Protein AF-U6DHW9-F1 (afdb_monomer_lite)

Organism: Neovison vison (NCBI:txid452646)

pLDDT: mean 96.15, std 2.47, range [80.69, 98.38]

InterPro domains:
  IPR003987 Intercellular adhesion molecule/vascular cell adhesion molecule, N-terminal [PR01472] (16-31)
  IPR003987 Intercellular adhesion molecule/vascular cell 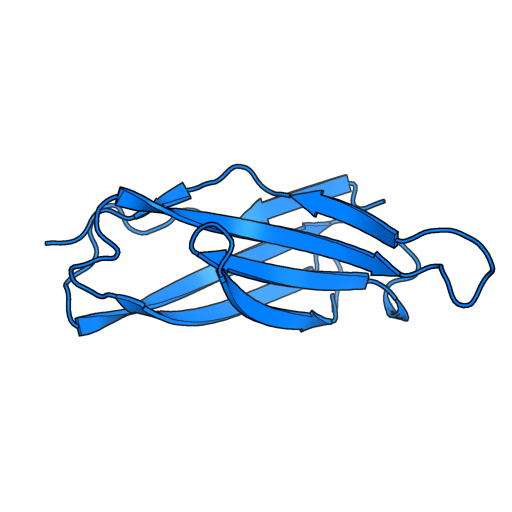adhesion molecule, N-terminal [PR01472] (31-49)
  IPR003988 Intercellular adhesion molecule [PR01473] (11-24)
  IPR003988 Intercellular adhesion molecule [PR01473] (85-101)
  IPR013783 Immunoglobulin-l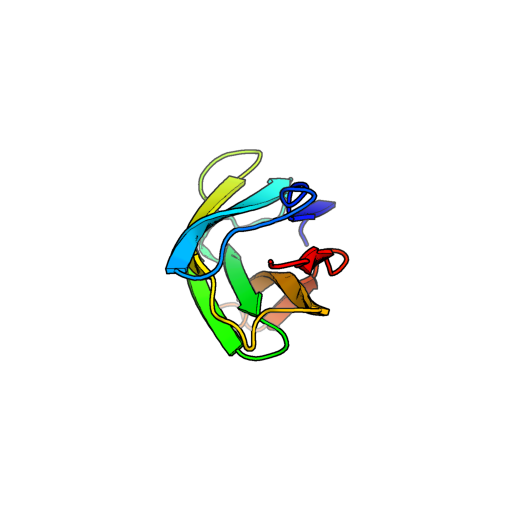ike fold [G3DSA:2.60.40.10] (1-101)
  IPR036179 Immunoglobulin-like domain superfamily [SSF48726] (1-92)
  IPR047012 Intercellular adhesion molecule/vascular cell adhesion molecule [PTHR13771] (1-101)

Foldseek 3Di:
DWPDKAWDDWDPEDEAQDKTKIKIWTADDPPQVQKWKFKDFPPDTPDIGGQDDGRGMDMDIDGHHPVLAQTWIKMKMWRACVVVVDHIDMDIHDIDRHHYD

Sequence (101 aa):
FPERVELLPLPRWQPVGENLTLRCQVAGGAPRRNLTVVLLRGEEELSRQPAVGEPAEVTVTVLAGREDHLANFSCRTELDLRPGGLGLFQNSSAPRQLQTF

Structure (mmCIF, N/CA/C/O backbone):
data_AF-U6DHW9-F1
#
_entry.id   AF-U6DHW9-F1
#
loop_
_atom_site.group_PDB
_atom_site.id
_atom_site.type_symbol
_atom_site.label_atom_id
_atom_site.label_alt_id
_atom_site.label_comp_id
_atom_site.label_asym_id
_atom_site.label_entity_id
_atom_site.label_seq_id
_atom_site.pdbx_PDB_ins_code
_atom_site.Cartn_x
_atom_site.Cartn_y
_atom_site.Cartn_z
_atom_site.occupancy
_atom_site.B_iso_or_equiv
_atom_site.auth_seq_id
_atom_site.auth_comp_id
_atom_site.auth_asym_id
_atom_site.auth_atom_id
_atom_site.pdbx_PDB_model_num
ATOM 1 N N . PHE A 1 1 ? 12.251 4.185 -11.314 1.00 80.69 1 PHE A N 1
ATOM 2 C CA . PHE A 1 1 ? 11.637 4.473 -10.001 1.00 80.69 1 PHE A CA 1
ATOM 3 C C . PHE A 1 1 ? 10.169 4.824 -10.233 1.00 80.69 1 PHE A C 1
ATOM 5 O O . PHE A 1 1 ? 9.907 5.386 -11.294 1.00 80.69 1 PHE A O 1
ATOM 12 N N . PRO A 1 2 ? 9.216 4.435 -9.369 1.00 88.25 2 PRO A N 1
ATOM 13 C CA . PRO A 1 2 ? 7.810 4.806 -9.545 1.00 88.25 2 PRO A CA 1
ATOM 14 C C . PRO A 1 2 ? 7.616 6.317 -9.389 1.00 88.25 2 PRO A C 1
ATOM 16 O O . PRO A 1 2 ? 8.269 6.944 -8.556 1.00 88.25 2 PRO A O 1
ATOM 19 N N . GLU A 1 3 ? 6.725 6.883 -10.196 1.00 92.06 3 GLU A N 1
ATOM 20 C CA . GLU A 1 3 ? 6.416 8.318 -10.216 1.00 92.06 3 GLU A CA 1
ATOM 21 C C . GLU A 1 3 ? 5.466 8.699 -9.079 1.00 92.06 3 GLU A C 1
ATOM 23 O O . GLU A 1 3 ? 5.559 9.787 -8.514 1.00 92.06 3 GLU A O 1
ATOM 28 N N . ARG A 1 4 ? 4.558 7.783 -8.722 1.00 94.75 4 ARG A N 1
ATOM 29 C CA . ARG A 1 4 ? 3.611 7.952 -7.620 1.00 94.75 4 ARG A CA 1
ATOM 30 C C . ARG A 1 4 ? 3.388 6.628 -6.910 1.00 94.75 4 ARG A C 1
ATOM 32 O O . ARG A 1 4 ? 3.145 5.617 -7.562 1.00 94.75 4 ARG A O 1
ATOM 39 N N . VAL A 1 5 ? 3.424 6.664 -5.582 1.00 97.38 5 VAL A N 1
ATOM 40 C CA . VAL A 1 5 ? 3.039 5.555 -4.703 1.00 97.38 5 VAL A CA 1
ATOM 41 C C . VAL A 1 5 ? 2.080 6.120 -3.671 1.00 97.38 5 VAL A C 1
ATOM 43 O O . VAL A 1 5 ? 2.455 6.980 -2.875 1.00 97.38 5 VAL A O 1
ATOM 46 N N . GLU A 1 6 ? 0.833 5.671 -3.698 1.00 97.69 6 GLU A N 1
ATOM 47 C CA . GLU A 1 6 ? -0.210 6.201 -2.830 1.00 97.69 6 GLU A CA 1
ATOM 48 C C . GLU A 1 6 ? -1.043 5.067 -2.239 1.00 97.69 6 GLU A C 1
ATOM 50 O O . GLU A 1 6 ? -1.652 4.278 -2.959 1.00 97.69 6 GLU A O 1
ATOM 55 N N . LEU A 1 7 ? -1.100 5.007 -0.908 1.00 98.19 7 LEU A N 1
ATOM 56 C CA . LEU A 1 7 ? -2.156 4.279 -0.221 1.00 98.19 7 LEU A CA 1
ATOM 57 C C . LEU A 1 7 ? -3.428 5.126 -0.315 1.00 98.19 7 LEU A C 1
ATOM 59 O O . LEU A 1 7 ? -3.404 6.308 0.041 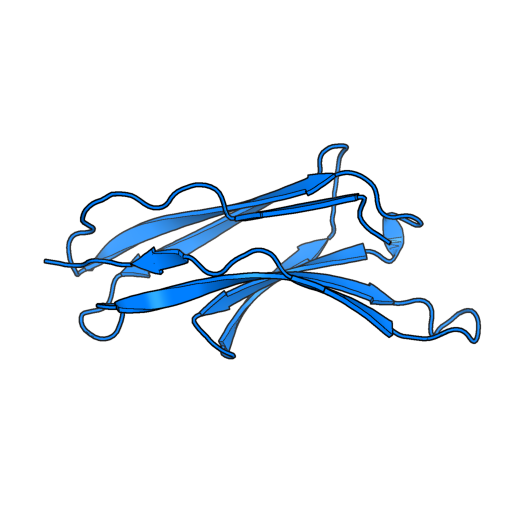1.00 98.19 7 LEU A O 1
ATOM 63 N N . LEU A 1 8 ? -4.532 4.555 -0.783 1.00 97.56 8 LEU A N 1
ATOM 64 C CA . LEU A 1 8 ? -5.815 5.253 -0.839 1.00 97.56 8 LEU A CA 1
ATOM 65 C C . LEU A 1 8 ? -6.354 5.549 0.569 1.00 97.56 8 LEU A C 1
ATOM 67 O O . LEU A 1 8 ? -5.948 4.902 1.538 1.00 97.56 8 LEU A O 1
ATOM 71 N N . PRO A 1 9 ? -7.238 6.554 0.711 1.00 97.19 9 PRO A N 1
ATOM 72 C CA . PRO A 1 9 ? -7.807 6.917 2.002 1.00 97.19 9 PRO A CA 1
ATOM 73 C C . PRO A 1 9 ? -8.457 5.730 2.720 1.00 97.19 9 PRO A C 1
ATOM 75 O O . PRO A 1 9 ? -9.228 4.978 2.126 1.00 97.19 9 PRO A O 1
ATOM 78 N N . LEU A 1 10 ? -8.159 5.606 4.013 1.00 97.00 10 LEU A N 1
ATOM 79 C CA . LEU A 1 10 ? -8.837 4.682 4.917 1.00 97.00 10 LEU A CA 1
ATOM 80 C C . LEU A 1 10 ? -10.227 5.232 5.288 1.00 97.00 10 LEU A C 1
ATOM 82 O O . LEU A 1 10 ? -10.450 6.448 5.192 1.00 97.00 10 LEU A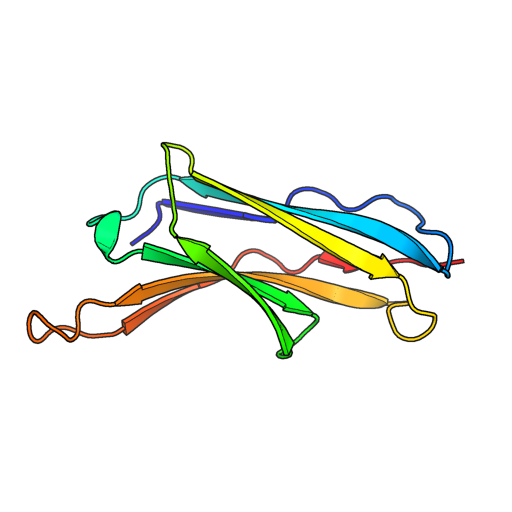 O 1
ATOM 86 N N . PRO A 1 11 ? -11.164 4.379 5.741 1.00 95.94 11 PRO A N 1
ATOM 87 C CA . PRO A 1 11 ? -12.389 4.856 6.371 1.00 95.94 11 PRO A CA 1
ATOM 88 C C . PRO A 1 11 ? -12.067 5.732 7.589 1.00 95.94 11 PRO A C 1
ATOM 90 O O . PRO A 1 11 ? -11.050 5.551 8.257 1.00 95.94 11 PRO A O 1
ATOM 93 N N . ARG A 1 12 ? -12.958 6.684 7.898 1.00 94.75 12 ARG A N 1
ATOM 94 C CA . ARG A 1 12 ? -12.793 7.561 9.072 1.00 94.75 12 ARG A CA 1
ATOM 95 C C . ARG A 1 12 ? -12.820 6.786 10.391 1.00 94.75 12 ARG A C 1
ATOM 97 O O . ARG A 1 12 ? -12.116 7.176 11.307 1.00 94.75 12 ARG A O 1
ATOM 104 N N . TRP A 1 13 ? -13.632 5.733 10.461 1.00 95.88 13 TRP A N 1
ATOM 105 C CA . TRP A 1 13 ? -13.776 4.839 11.607 1.00 95.88 13 TRP A CA 1
ATOM 106 C C . TRP A 1 13 ? -13.984 3.414 11.102 1.00 95.88 13 TRP A C 1
ATOM 108 O O . TRP A 1 13 ? -14.783 3.204 10.189 1.00 95.88 13 TRP A O 1
ATOM 118 N N . GLN A 1 14 ? -13.280 2.455 11.697 1.00 97.38 14 GLN A N 1
ATOM 119 C CA . GLN A 1 14 ? -13.338 1.039 11.348 1.00 97.38 14 GLN A CA 1
ATOM 120 C C . GLN A 1 14 ? -13.801 0.216 12.562 1.00 97.38 14 GLN A C 1
ATOM 122 O O . GLN A 1 14 ? -13.149 0.278 13.604 1.00 97.38 14 GLN A O 1
ATOM 127 N N . PRO A 1 15 ? -14.889 -0.566 12.462 1.00 97.69 15 PRO A N 1
ATOM 128 C CA . PRO A 1 15 ? -15.303 -1.431 13.560 1.00 97.69 15 PRO A CA 1
ATOM 129 C C . PRO A 1 15 ? -14.253 -2.513 13.828 1.00 97.69 15 PRO A C 1
ATOM 131 O O . PRO A 1 15 ? -13.717 -3.112 12.889 1.00 97.69 15 PRO A O 1
ATOM 134 N N . VAL A 1 16 ? -13.979 -2.788 15.101 1.00 97.69 16 VAL A N 1
ATOM 135 C CA . VAL A 1 16 ? -13.122 -3.921 15.478 1.00 97.69 16 VAL A CA 1
ATOM 136 C C . VAL A 1 16 ? -13.782 -5.245 15.069 1.00 97.69 16 VAL A C 1
ATOM 138 O O . VAL A 1 16 ? -14.965 -5.466 15.316 1.00 97.69 16 VAL A O 1
ATOM 141 N N . GLY A 1 17 ? -13.001 -6.145 14.471 1.00 96.62 17 GLY A N 1
ATOM 142 C CA . GLY A 1 17 ? -13.448 -7.456 13.992 1.00 96.62 17 GLY A CA 1
ATOM 143 C C . GLY A 1 17 ? -13.998 -7.463 12.564 1.00 96.62 17 GLY A C 1
ATOM 144 O O . GLY A 1 17 ? -14.300 -8.536 12.048 1.00 96.62 17 GLY A O 1
ATOM 145 N N . GLU A 1 18 ? -14.092 -6.302 11.913 1.00 97.56 18 GLU A N 1
ATOM 146 C CA . GLU A 1 18 ? -14.544 -6.177 10.524 1.00 97.56 18 GLU A CA 1
ATOM 147 C C . GLU A 1 18 ? -13.378 -6.145 9.527 1.00 97.56 18 GLU A C 1
ATOM 149 O O . GLU A 1 18 ? -12.243 -5.785 9.857 1.00 97.56 18 GLU A O 1
ATOM 154 N N . ASN A 1 19 ? -13.675 -6.482 8.270 1.00 97.69 19 ASN A N 1
ATOM 155 C CA . ASN A 1 19 ? -12.694 -6.466 7.187 1.00 97.69 19 ASN A CA 1
ATOM 156 C C . ASN A 1 19 ? -12.353 -5.028 6.764 1.00 97.69 19 ASN A C 1
ATOM 158 O O . ASN A 1 19 ? -13.187 -4.306 6.215 1.00 97.69 19 ASN A O 1
ATOM 162 N N . LEU A 1 20 ? -11.092 -4.640 6.940 1.00 97.25 20 LEU A N 1
ATOM 163 C CA . LEU A 1 20 ? -10.506 -3.421 6.398 1.00 97.25 20 LEU A CA 1
ATOM 164 C C . LEU A 1 20 ? -9.836 -3.727 5.056 1.00 97.25 20 LEU A C 1
ATOM 166 O O . LEU A 1 20 ? -8.912 -4.536 4.977 1.00 97.25 20 LEU A O 1
ATOM 170 N N . THR A 1 21 ? -10.268 -3.043 3.997 1.00 98.06 21 THR A N 1
ATOM 171 C CA . THR A 1 21 ? -9.626 -3.142 2.678 1.00 98.06 21 THR A CA 1
ATOM 172 C C . THR A 1 21 ? -8.610 -2.022 2.501 1.00 98.06 21 THR A C 1
ATOM 174 O O . THR A 1 21 ? -8.967 -0.846 2.469 1.00 98.06 21 THR A O 1
ATOM 177 N N . LEU A 1 22 ? -7.345 -2.389 2.332 1.00 98.06 22 LEU A N 1
ATOM 178 C CA . LEU A 1 22 ? -6.264 -1.482 1.970 1.00 98.06 22 LEU A CA 1
ATOM 179 C C . LEU A 1 22 ? -6.065 -1.536 0.455 1.00 98.06 22 LEU A C 1
ATOM 181 O O . LEU A 1 22 ? -5.976 -2.622 -0.117 1.00 98.06 22 LEU A O 1
ATOM 185 N N . ARG A 1 23 ? -5.968 -0.374 -0.196 1.00 98.12 23 ARG A N 1
ATOM 186 C CA . ARG A 1 23 ? -5.738 -0.267 -1.645 1.00 98.12 23 ARG A CA 1
ATOM 187 C C . ARG A 1 23 ? -4.571 0.671 -1.909 1.00 98.12 23 ARG A C 1
ATOM 189 O O . ARG A 1 23 ? -4.587 1.813 -1.458 1.00 98.12 23 ARG A O 1
ATOM 196 N N . CYS A 1 24 ? -3.568 0.192 -2.628 1.00 97.94 24 CYS A N 1
ATOM 197 C CA . CYS A 1 24 ? -2.411 0.971 -3.045 1.00 97.94 24 CYS A CA 1
ATOM 198 C C . CYS A 1 24 ? -2.408 1.156 -4.562 1.00 97.94 24 CYS A C 1
ATOM 200 O O . CYS A 1 24 ? -2.661 0.205 -5.301 1.00 97.94 24 CYS A O 1
ATOM 202 N N . GLN A 1 25 ? -2.092 2.369 -5.012 1.00 97.81 25 GLN A N 1
ATOM 203 C CA . GLN A 1 25 ? -1.890 2.711 -6.415 1.00 97.81 25 GLN A CA 1
ATOM 204 C C . GLN A 1 25 ? -0.437 3.107 -6.674 1.00 97.81 25 GLN A C 1
ATOM 206 O O . GLN A 1 25 ? 0.148 3.915 -5.949 1.00 97.81 25 GLN A O 1
ATOM 211 N N . VAL A 1 26 ? 0.137 2.539 -7.736 1.00 97.81 26 VAL A N 1
ATOM 212 C CA . VAL A 1 26 ? 1.530 2.746 -8.142 1.00 97.81 26 VAL A CA 1
ATOM 213 C C . VAL A 1 26 ? 1.599 3.110 -9.622 1.00 97.81 26 VAL A C 1
ATOM 215 O O . VAL A 1 26 ? 1.420 2.256 -10.499 1.00 97.81 26 VAL A O 1
ATOM 218 N N . ALA A 1 27 ? 1.900 4.378 -9.898 1.00 96.94 27 ALA A N 1
ATOM 219 C CA . ALA A 1 27 ? 2.092 4.884 -11.252 1.00 96.94 27 ALA A CA 1
ATOM 220 C C . ALA A 1 27 ? 3.574 4.863 -11.651 1.00 96.94 27 ALA A C 1
ATOM 222 O O . ALA A 1 27 ? 4.458 5.223 -10.861 1.00 96.94 27 ALA A O 1
ATOM 223 N N . GLY A 1 28 ? 3.839 4.451 -12.887 1.00 94.88 28 GLY A N 1
ATOM 224 C CA . GLY A 1 28 ? 5.182 4.298 -13.429 1.00 94.88 28 GLY A CA 1
ATOM 225 C C . GLY A 1 28 ? 6.010 3.211 -12.731 1.00 94.88 28 GLY A C 1
ATOM 226 O O . GLY A 1 28 ? 5.503 2.311 -12.063 1.00 94.88 28 GLY A O 1
ATOM 227 N N . GLY A 1 29 ? 7.331 3.302 -12.883 1.00 93.62 29 GLY A N 1
ATOM 228 C CA . GLY A 1 29 ? 8.262 2.291 -12.387 1.00 93.62 29 GLY A CA 1
ATOM 229 C C . GLY A 1 29 ? 8.480 1.168 -13.401 1.00 93.62 29 GLY A C 1
ATOM 230 O O . GLY A 1 29 ? 7.620 0.330 -13.656 1.00 93.62 29 GLY A O 1
ATOM 231 N N . ALA A 1 30 ? 9.683 1.140 -13.969 1.00 92.50 30 ALA A N 1
ATOM 232 C CA . ALA A 1 30 ? 10.107 0.138 -14.934 1.00 92.50 30 ALA A CA 1
ATOM 233 C C . ALA A 1 30 ? 11.473 -0.446 -14.540 1.00 92.50 30 ALA A C 1
ATOM 235 O O . ALA A 1 30 ? 12.277 0.272 -13.936 1.00 92.50 30 ALA A O 1
ATOM 236 N N . PRO A 1 31 ? 11.763 -1.705 -14.919 1.00 94.06 31 PRO A N 1
ATOM 237 C CA . PRO A 1 31 ? 10.872 -2.671 -15.573 1.00 94.06 31 PRO A CA 1
ATOM 238 C C . PRO A 1 31 ? 9.790 -3.239 -14.632 1.00 94.06 31 PRO A C 1
ATOM 240 O O . PRO A 1 31 ? 10.097 -3.709 -13.541 1.00 94.06 31 PRO A O 1
ATOM 243 N N . ARG A 1 32 ? 8.529 -3.274 -15.094 1.00 93.06 32 ARG A N 1
ATOM 244 C CA . ARG A 1 32 ? 7.361 -3.731 -14.306 1.00 93.06 32 ARG A CA 1
ATOM 245 C C . ARG A 1 32 ? 7.495 -5.162 -13.773 1.00 93.06 32 ARG A C 1
ATOM 247 O O . ARG A 1 32 ? 7.104 -5.428 -12.647 1.00 93.06 32 ARG A O 1
ATOM 254 N N . ARG A 1 33 ? 8.126 -6.061 -14.537 1.00 93.69 33 ARG A N 1
ATOM 255 C CA . ARG A 1 33 ? 8.393 -7.455 -14.120 1.00 93.69 33 ARG A CA 1
ATOM 256 C C . ARG A 1 33 ? 9.242 -7.590 -12.848 1.00 93.69 33 ARG A C 1
ATOM 258 O O . ARG A 1 33 ? 9.204 -8.635 -12.215 1.00 93.69 33 ARG A O 1
ATOM 265 N N . ASN A 1 34 ? 9.998 -6.552 -12.493 1.00 96.00 34 ASN A N 1
ATOM 266 C CA . ASN A 1 34 ? 10.851 -6.529 -11.308 1.00 96.00 34 ASN A CA 1
ATOM 267 C C . ASN A 1 34 ? 10.288 -5.608 -10.212 1.00 96.00 34 ASN A C 1
ATOM 269 O O . ASN A 1 34 ? 10.981 -5.347 -9.232 1.00 96.00 34 ASN A O 1
ATOM 273 N N . LEU A 1 35 ? 9.084 -5.058 -10.405 1.00 97.06 35 LEU A N 1
ATOM 274 C CA . LEU A 1 35 ? 8.450 -4.133 -9.477 1.00 97.06 35 LEU A CA 1
ATOM 275 C C . LEU A 1 35 ? 7.409 -4.877 -8.641 1.00 97.06 35 LEU A C 1
ATOM 277 O O . LEU A 1 35 ? 6.410 -5.372 -9.167 1.00 97.06 35 LEU A O 1
ATOM 281 N N . THR A 1 36 ? 7.622 -4.907 -7.332 1.00 97.81 36 THR A N 1
ATOM 282 C CA . THR A 1 36 ? 6.663 -5.427 -6.357 1.00 97.81 36 THR A CA 1
ATOM 283 C C . THR A 1 36 ? 6.130 -4.315 -5.472 1.00 97.81 36 THR A C 1
ATOM 285 O O . THR A 1 36 ? 6.797 -3.311 -5.219 1.00 97.81 36 THR A O 1
ATOM 288 N N . VAL A 1 37 ? 4.905 -4.504 -5.003 1.00 98.06 37 VAL A N 1
ATOM 289 C CA . VAL A 1 37 ? 4.201 -3.631 -4.073 1.00 98.06 37 VAL A CA 1
ATOM 290 C C . VAL A 1 37 ? 3.993 -4.407 -2.781 1.00 98.06 37 VAL A C 1
ATOM 292 O O . VAL A 1 37 ? 3.504 -5.535 -2.804 1.00 98.06 37 VAL A O 1
ATOM 295 N N . VAL A 1 38 ? 4.380 -3.804 -1.668 1.00 98.25 38 VAL A N 1
ATOM 296 C CA . VAL A 1 38 ? 4.326 -4.359 -0.320 1.00 98.25 38 VAL A CA 1
ATOM 297 C C . VAL A 1 38 ? 3.399 -3.479 0.511 1.00 98.25 38 VAL A C 1
ATOM 299 O O . VAL A 1 38 ? 3.665 -2.290 0.682 1.00 98.25 38 VAL A O 1
ATOM 302 N N . LEU A 1 39 ? 2.300 -4.038 1.012 1.00 98.38 39 LEU A N 1
ATOM 303 C CA . LEU A 1 39 ? 1.426 -3.347 1.962 1.00 98.38 39 LEU A CA 1
ATOM 304 C C . LEU A 1 39 ? 1.886 -3.635 3.384 1.00 98.38 39 LEU A C 1
ATOM 306 O O . LEU A 1 39 ? 2.168 -4.785 3.723 1.00 98.38 39 LEU A O 1
ATOM 310 N N . LEU A 1 40 ? 1.952 -2.584 4.196 1.00 98.31 40 LEU A N 1
ATOM 311 C CA . LEU A 1 40 ? 2.590 -2.610 5.505 1.00 98.31 40 LEU A CA 1
ATOM 312 C C . LEU A 1 40 ? 1.647 -2.104 6.602 1.00 98.31 40 LEU A C 1
ATOM 314 O O . LEU A 1 40 ? 0.938 -1.116 6.391 1.00 98.31 40 LEU A O 1
ATOM 318 N N . ARG A 1 41 ? 1.715 -2.737 7.778 1.00 97.62 41 ARG A N 1
ATOM 319 C CA . ARG A 1 41 ? 1.239 -2.222 9.073 1.00 97.62 41 ARG A CA 1
ATOM 320 C C . ARG A 1 41 ? 2.468 -1.883 9.921 1.00 97.62 41 ARG A C 1
ATOM 322 O O . ARG A 1 41 ? 3.115 -2.764 10.477 1.00 97.62 41 ARG A O 1
ATOM 329 N N . GLY A 1 42 ? 2.839 -0.608 9.990 1.00 95.38 42 GLY A N 1
ATOM 330 C CA . GLY A 1 42 ? 4.146 -0.197 10.506 1.00 95.38 42 GLY A CA 1
ATOM 331 C C . GLY A 1 42 ? 5.264 -0.824 9.670 1.00 95.38 42 GLY A C 1
ATOM 332 O O . GLY A 1 42 ? 5.373 -0.532 8.482 1.00 95.38 42 GLY A O 1
ATOM 333 N N . GLU A 1 43 ? 6.042 -1.715 10.282 1.00 94.38 43 GLU A N 1
ATOM 334 C CA . GLU A 1 43 ? 7.097 -2.497 9.616 1.00 94.38 43 GLU A CA 1
ATOM 335 C C . GLU A 1 43 ? 6.645 -3.917 9.221 1.00 94.38 43 GLU A C 1
ATOM 337 O O . GLU A 1 43 ? 7.379 -4.641 8.551 1.00 94.38 43 GLU A O 1
ATOM 342 N N . GLU A 1 44 ? 5.447 -4.337 9.637 1.00 96.88 44 GLU A N 1
ATOM 343 C CA . GLU A 1 44 ? 4.909 -5.663 9.341 1.00 96.88 44 GLU A CA 1
ATOM 344 C C . GLU A 1 44 ? 4.391 -5.735 7.905 1.00 96.88 44 GLU A C 1
ATOM 346 O O . GLU A 1 44 ? 3.559 -4.931 7.486 1.00 96.88 44 GLU A O 1
ATOM 351 N N . GLU A 1 45 ? 4.847 -6.738 7.160 1.00 98.06 45 GLU A N 1
ATOM 352 C CA . GLU A 1 45 ? 4.362 -7.032 5.816 1.00 98.06 45 GLU A CA 1
ATOM 353 C C . GLU A 1 45 ? 3.023 -7.771 5.858 1.00 98.06 45 GLU A C 1
ATOM 355 O O . GLU A 1 45 ? 2.944 -8.921 6.281 1.00 98.06 45 GLU A O 1
ATOM 360 N N . LEU A 1 46 ? 1.977 -7.113 5.357 1.00 97.56 46 LEU A N 1
ATOM 361 C CA . LEU A 1 46 ? 0.635 -7.682 5.233 1.00 97.56 46 LEU A CA 1
ATOM 362 C C . LEU A 1 46 ? 0.465 -8.442 3.917 1.00 97.56 46 LEU A C 1
ATOM 364 O O . LEU A 1 46 ? -0.224 -9.457 3.853 1.00 97.56 46 LEU A O 1
ATOM 368 N N . SER A 1 47 ? 1.044 -7.917 2.834 1.00 97.69 47 SER A N 1
ATOM 369 C CA . SER A 1 47 ? 1.039 -8.584 1.532 1.00 97.69 47 SER A CA 1
ATOM 370 C C . SER A 1 47 ? 2.144 -8.064 0.625 1.00 97.69 47 SER A C 1
ATOM 372 O O . SER A 1 47 ? 2.550 -6.906 0.731 1.00 97.69 47 SER A O 1
ATOM 374 N N . ARG A 1 48 ? 2.564 -8.908 -0.318 1.00 98.00 48 ARG A N 1
ATOM 375 C CA . ARG A 1 48 ? 3.506 -8.582 -1.389 1.00 98.00 48 ARG A CA 1
ATOM 376 C C . ARG A 1 48 ? 2.964 -9.087 -2.712 1.00 98.00 48 ARG A C 1
ATOM 378 O O . ARG A 1 48 ? 2.694 -10.276 -2.858 1.00 98.00 48 ARG A O 1
ATOM 385 N N . GLN A 1 49 ? 2.797 -8.184 -3.669 1.00 97.75 49 GLN A N 1
ATOM 386 C CA . GLN A 1 49 ? 2.153 -8.473 -4.949 1.00 97.75 49 GLN A CA 1
ATOM 387 C C . GLN A 1 49 ? 2.929 -7.814 -6.100 1.00 97.75 49 GLN A C 1
ATOM 389 O O . GLN A 1 49 ? 3.531 -6.754 -5.908 1.00 97.75 49 GLN A O 1
ATOM 394 N N . PRO A 1 50 ? 2.963 -8.417 -7.299 1.00 96.75 50 PRO A N 1
ATOM 395 C CA . PRO A 1 50 ? 3.573 -7.782 -8.461 1.00 96.75 50 PRO A CA 1
ATOM 396 C C . PRO A 1 50 ? 2.784 -6.533 -8.875 1.00 96.75 50 PRO A C 1
ATOM 398 O O . PRO A 1 50 ? 1.557 -6.502 -8.796 1.00 96.75 50 PRO A O 1
ATOM 401 N N . ALA A 1 51 ? 3.479 -5.505 -9.359 1.00 95.88 51 ALA A N 1
ATOM 402 C CA . ALA A 1 51 ? 2.836 -4.303 -9.877 1.00 95.88 51 ALA A CA 1
ATOM 403 C C . ALA A 1 51 ? 2.318 -4.543 -11.309 1.00 95.88 51 ALA A C 1
ATOM 405 O O . ALA A 1 51 ? 3.062 -4.388 -12.282 1.00 95.88 51 ALA A O 1
ATOM 406 N N . VAL A 1 52 ? 1.045 -4.925 -11.436 1.00 94.88 52 VAL A N 1
ATOM 407 C CA . VAL A 1 52 ? 0.385 -5.225 -12.718 1.00 94.88 52 VAL A CA 1
ATOM 408 C C . VAL A 1 52 ? -0.513 -4.063 -13.150 1.00 94.88 52 VAL A C 1
ATOM 410 O O . VAL A 1 52 ? -1.321 -3.586 -12.362 1.00 94.88 52 VAL A O 1
ATOM 413 N N . GLY A 1 53 ? -0.403 -3.644 -14.414 1.00 93.00 53 GLY A N 1
ATOM 414 C CA . GLY A 1 53 ? -1.173 -2.529 -14.979 1.00 93.00 53 GLY A CA 1
ATOM 415 C C . GLY A 1 53 ? -0.489 -1.164 -14.842 1.00 93.00 53 GLY A C 1
ATOM 416 O O . GLY A 1 53 ? 0.615 -1.052 -14.307 1.00 93.00 53 GLY A O 1
ATOM 417 N N . GLU A 1 54 ? -1.143 -0.13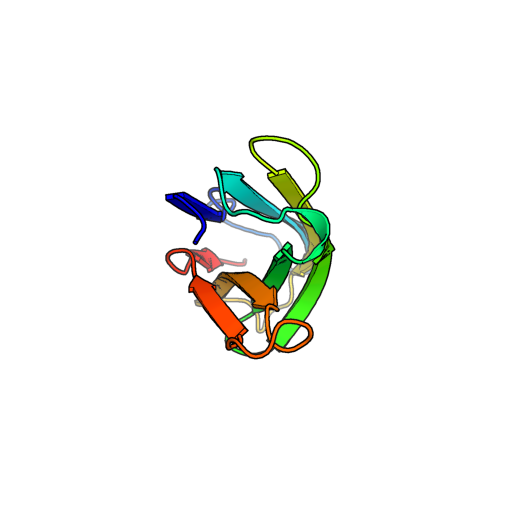0 -15.373 1.00 92.56 54 GLU A N 1
ATOM 418 C CA . GLU A 1 54 ? -0.708 1.269 -15.297 1.00 92.56 54 GLU A CA 1
ATOM 419 C C . GLU A 1 54 ? -1.945 2.183 -15.153 1.00 92.56 54 GLU A C 1
ATOM 421 O O . GLU A 1 54 ? -2.707 2.309 -16.116 1.00 92.56 54 GLU A O 1
ATOM 426 N N . PRO A 1 55 ? -2.172 2.802 -13.978 1.00 93.56 55 PRO A N 1
ATOM 427 C CA . PRO A 1 55 ? -1.449 2.577 -12.724 1.00 93.56 55 PRO A CA 1
ATOM 428 C C . PRO A 1 55 ? -1.670 1.150 -12.198 1.00 93.56 55 PRO A C 1
ATOM 430 O O . PRO A 1 55 ? -2.736 0.565 -12.384 1.00 93.56 55 PRO A O 1
ATOM 433 N N . ALA A 1 56 ? -0.660 0.587 -11.534 1.00 96.31 56 ALA A N 1
ATOM 434 C CA . ALA A 1 56 ? -0.809 -0.701 -10.871 1.00 96.31 56 ALA A CA 1
ATOM 435 C C . ALA A 1 56 ? -1.609 -0.534 -9.585 1.00 96.31 56 ALA A C 1
ATOM 437 O O . ALA A 1 56 ? -1.350 0.382 -8.803 1.00 96.31 56 ALA A O 1
ATOM 438 N N . GLU A 1 57 ? -2.550 -1.439 -9.360 1.00 97.06 57 GLU A N 1
ATOM 439 C CA . GLU A 1 57 ? -3.454 -1.378 -8.227 1.00 97.06 57 GLU A CA 1
ATOM 440 C C . GLU A 1 57 ? -3.428 -2.675 -7.436 1.00 97.06 57 GLU A C 1
ATOM 442 O O . GLU A 1 57 ? -3.630 -3.758 -7.980 1.00 97.06 57 GLU A O 1
ATOM 447 N N . VAL A 1 58 ? -3.167 -2.546 -6.139 1.00 96.69 58 VAL A N 1
ATOM 448 C CA . VAL A 1 58 ? -2.970 -3.679 -5.244 1.00 96.69 58 VAL A CA 1
ATOM 449 C C . VAL A 1 58 ? -3.889 -3.540 -4.048 1.00 96.69 58 VAL A C 1
ATOM 451 O O . VAL A 1 58 ? -3.906 -2.501 -3.387 1.00 96.69 58 VAL A O 1
ATOM 454 N N . THR A 1 59 ? -4.641 -4.597 -3.763 1.00 97.31 59 THR A N 1
ATOM 455 C CA . THR A 1 59 ? -5.576 -4.656 -2.639 1.00 97.31 59 THR A CA 1
ATOM 456 C C . THR A 1 59 ? -5.232 -5.785 -1.685 1.00 97.31 59 THR A C 1
ATOM 458 O O . THR A 1 59 ? -4.851 -6.873 -2.117 1.00 97.31 59 THR A O 1
ATOM 461 N N . VAL A 1 60 ? -5.425 -5.547 -0.392 1.00 97.81 60 VAL A N 1
ATOM 462 C CA . VAL A 1 60 ? -5.414 -6.587 0.641 1.00 97.81 60 VAL A CA 1
ATOM 463 C C . VAL A 1 60 ? -6.517 -6.301 1.650 1.00 97.81 60 VAL A C 1
ATOM 465 O O . VAL A 1 60 ? -6.784 -5.148 1.987 1.00 97.81 60 VAL A O 1
ATOM 468 N N . THR A 1 61 ? -7.165 -7.357 2.119 1.00 97.62 61 THR A N 1
ATOM 469 C CA . THR A 1 61 ? -8.145 -7.302 3.202 1.00 97.62 61 THR A CA 1
ATOM 470 C C . THR A 1 61 ? -7.517 -7.848 4.472 1.00 97.62 61 THR A C 1
ATOM 472 O O . THR A 1 61 ? -6.996 -8.963 4.463 1.00 97.62 61 THR A O 1
ATOM 475 N N . VAL A 1 62 ? -7.585 -7.078 5.551 1.00 96.31 62 VAL A N 1
ATOM 476 C CA . VAL A 1 62 ? -7.126 -7.477 6.886 1.00 96.31 62 VAL A CA 1
ATOM 477 C C . VAL A 1 62 ? -8.270 -7.333 7.881 1.00 96.31 62 VAL A C 1
ATOM 479 O O . VAL A 1 62 ? -9.148 -6.493 7.695 1.00 96.31 62 VAL A O 1
ATOM 482 N N . LEU A 1 63 ? -8.279 -8.150 8.931 1.00 96.94 63 LEU A N 1
ATOM 483 C CA . LEU A 1 63 ? -9.216 -7.965 10.037 1.00 96.94 63 LEU A CA 1
ATOM 484 C C . LEU A 1 63 ? -8.724 -6.815 10.909 1.00 96.94 63 LEU A C 1
ATOM 486 O O . LEU A 1 63 ? -7.579 -6.843 11.352 1.00 96.94 63 LEU A O 1
ATOM 490 N N . ALA A 1 64 ? -9.579 -5.823 11.150 1.00 96.50 64 ALA A N 1
ATOM 491 C CA . ALA A 1 64 ? -9.240 -4.701 12.013 1.00 96.50 64 ALA A CA 1
ATOM 492 C C . ALA A 1 64 ? -9.258 -5.136 13.484 1.00 96.50 64 ALA A C 1
ATOM 494 O O . ALA A 1 64 ? -10.316 -5.426 14.050 1.00 96.50 64 ALA A O 1
ATOM 495 N N . GLY A 1 65 ? -8.085 -5.185 14.102 1.00 94.56 65 GLY A N 1
ATOM 496 C CA . GLY A 1 65 ? -7.914 -5.489 15.514 1.00 94.56 65 GLY A CA 1
ATOM 497 C C . GLY A 1 65 ? -8.142 -4.279 16.421 1.00 94.56 65 GLY A C 1
ATOM 498 O O . GLY A 1 65 ? -8.228 -3.128 15.986 1.00 94.56 65 GLY A O 1
ATOM 499 N N . ARG A 1 66 ? -8.204 -4.529 17.732 1.00 93.25 66 ARG A N 1
ATOM 500 C CA . ARG A 1 66 ? -8.226 -3.449 18.737 1.00 93.25 66 ARG A CA 1
ATOM 501 C C . ARG A 1 66 ? -6.876 -2.727 18.775 1.00 93.25 66 ARG A C 1
ATOM 503 O O . ARG A 1 66 ? -6.823 -1.520 18.982 1.00 93.25 66 ARG A O 1
ATOM 510 N N . GLU A 1 67 ? -5.804 -3.479 18.571 1.00 93.81 67 GLU A N 1
ATOM 511 C CA . GLU A 1 67 ? -4.418 -3.031 18.492 1.00 93.81 67 GLU A CA 1
ATOM 512 C C . GLU A 1 67 ? -4.125 -2.169 17.260 1.00 93.81 67 GLU A C 1
ATOM 514 O O . GLU A 1 67 ? -3.164 -1.406 17.273 1.00 93.81 67 GLU A O 1
ATOM 519 N N . ASP A 1 68 ? -4.972 -2.239 16.228 1.00 96.38 68 ASP A N 1
ATOM 520 C CA . ASP A 1 68 ? -4.818 -1.421 15.024 1.00 96.38 68 ASP A CA 1
ATOM 521 C C . ASP A 1 68 ? -5.287 0.027 15.224 1.00 96.38 68 ASP A C 1
ATOM 523 O O . ASP A 1 68 ? -5.121 0.865 14.332 1.00 96.38 68 ASP A O 1
ATOM 527 N N . HIS A 1 69 ? -5.860 0.359 16.388 1.00 96.88 69 HIS A N 1
ATOM 528 C CA . HIS A 1 69 ? -6.183 1.741 16.720 1.00 96.88 69 HIS A CA 1
ATOM 529 C C . HIS A 1 69 ? -4.908 2.591 16.696 1.00 96.88 69 HIS A C 1
ATOM 531 O O . HIS A 1 69 ? -3.954 2.322 17.421 1.00 96.88 69 HIS A O 1
ATOM 537 N N . LEU A 1 70 ? -4.905 3.640 15.875 1.00 96.94 70 LEU A N 1
ATOM 538 C CA . LEU A 1 70 ? -3.762 4.521 15.637 1.00 96.94 70 LEU A CA 1
ATOM 539 C C . LEU A 1 70 ? -2.551 3.845 14.967 1.00 96.94 70 LEU A C 1
ATOM 541 O O . LEU A 1 70 ? -1.491 4.472 14.862 1.00 96.94 70 LEU A O 1
ATOM 545 N N . ALA A 1 71 ? -2.703 2.626 14.442 1.00 97.44 71 ALA A N 1
ATOM 546 C CA . ALA A 1 71 ? -1.668 1.969 13.656 1.00 97.44 71 ALA A CA 1
ATOM 547 C C . ALA A 1 71 ? -1.506 2.634 12.282 1.00 97.44 71 ALA A C 1
ATOM 549 O O . ALA A 1 71 ? -2.474 3.075 11.656 1.00 97.44 71 ALA A O 1
ATOM 550 N N . ASN A 1 72 ? -0.261 2.695 11.806 1.00 97.94 72 ASN A N 1
ATOM 551 C CA . ASN A 1 72 ? 0.078 3.270 10.510 1.00 97.94 72 ASN A CA 1
ATOM 552 C C . ASN A 1 72 ? 0.072 2.199 9.427 1.00 97.94 72 ASN A C 1
ATOM 554 O O . ASN A 1 72 ? 0.821 1.229 9.503 1.00 97.94 72 ASN A O 1
ATOM 558 N N . PHE A 1 73 ? -0.696 2.433 8.376 1.00 98.25 73 PHE A N 1
ATOM 559 C CA . PHE A 1 73 ? -0.681 1.634 7.165 1.00 98.25 73 PHE A CA 1
ATOM 560 C C . PHE A 1 73 ? 0.043 2.389 6.063 1.00 98.25 73 PHE A C 1
ATOM 562 O O . PHE A 1 73 ? -0.135 3.597 5.898 1.00 98.25 73 PHE A O 1
ATOM 569 N N . SER A 1 74 ? 0.870 1.691 5.298 1.00 98.25 74 SER A N 1
ATOM 570 C CA . SER A 1 74 ? 1.571 2.285 4.164 1.00 98.25 74 SER A CA 1
ATOM 571 C C . SER A 1 74 ? 1.742 1.283 3.032 1.00 98.25 74 SER A C 1
ATOM 573 O O . SER A 1 74 ? 1.456 0.091 3.164 1.00 98.25 74 SER A O 1
ATOM 575 N N . CYS A 1 75 ? 2.180 1.792 1.890 1.00 97.12 75 CYS A N 1
ATOM 576 C CA . CYS A 1 75 ? 2.532 0.994 0.737 1.00 97.12 75 CYS A CA 1
ATOM 577 C C . CYS A 1 75 ? 3.981 1.277 0.362 1.00 97.12 75 CYS A C 1
ATOM 579 O O . CYS A 1 75 ? 4.344 2.434 0.161 1.00 97.12 75 CYS A O 1
ATOM 581 N N . ARG A 1 76 ? 4.799 0.234 0.245 1.00 97.69 76 ARG A N 1
ATOM 582 C CA . ARG A 1 76 ? 6.178 0.306 -0.235 1.00 97.69 76 ARG A CA 1
ATOM 583 C C . ARG A 1 76 ? 6.281 -0.377 -1.586 1.00 97.69 76 ARG A C 1
ATOM 585 O O . ARG A 1 76 ? 5.705 -1.427 -1.821 1.00 97.69 76 ARG A O 1
ATOM 592 N N . THR A 1 77 ? 7.038 0.213 -2.486 1.00 97.81 77 THR A N 1
ATOM 593 C CA . THR A 1 77 ? 7.423 -0.396 -3.754 1.00 97.81 77 THR A CA 1
ATOM 594 C C . THR A 1 77 ? 8.856 -0.864 -3.661 1.00 97.81 77 THR A C 1
ATOM 596 O O . THR A 1 77 ? 9.681 -0.211 -3.027 1.00 97.81 77 THR A O 1
ATOM 599 N N . GLU A 1 78 ? 9.146 -1.986 -4.300 1.00 97.62 78 GLU A N 1
ATOM 600 C CA . GLU A 1 78 ? 10.472 -2.579 -4.353 1.00 97.62 78 GLU A CA 1
ATOM 601 C C . GLU A 1 78 ? 10.773 -2.918 -5.811 1.00 97.62 78 GLU A C 1
ATOM 603 O O . GLU A 1 78 ? 10.104 -3.748 -6.422 1.00 97.62 78 GLU A O 1
ATOM 608 N N . LEU A 1 79 ? 11.743 -2.218 -6.395 1.00 97.19 79 LEU A N 1
ATOM 609 C CA . LEU A 1 79 ? 12.228 -2.461 -7.746 1.00 97.19 79 LEU A CA 1
ATOM 610 C C . LEU A 1 79 ? 13.577 -3.171 -7.651 1.00 97.19 79 L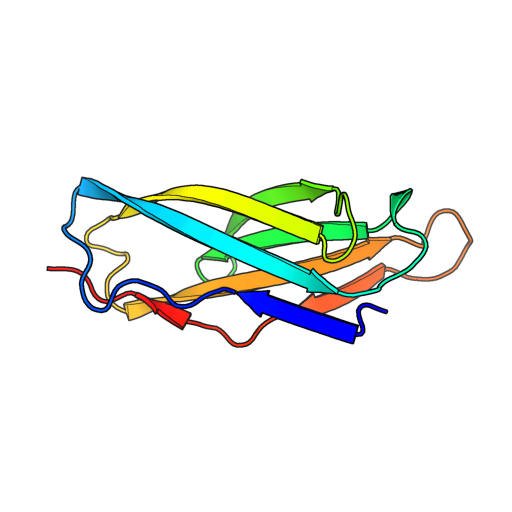EU A C 1
ATOM 612 O O . LEU A 1 79 ? 14.603 -2.539 -7.379 1.00 97.19 79 LEU A O 1
ATOM 616 N N . ASP A 1 80 ? 13.564 -4.486 -7.857 1.00 96.56 80 ASP A N 1
ATOM 617 C CA . ASP A 1 80 ? 14.751 -5.324 -7.710 1.00 96.56 80 ASP A CA 1
ATOM 618 C C . ASP A 1 80 ? 15.530 -5.429 -9.025 1.00 96.56 80 ASP A C 1
ATOM 620 O O . ASP A 1 80 ? 15.154 -6.147 -9.956 1.00 96.56 80 ASP A O 1
ATOM 624 N N . LEU A 1 81 ? 16.642 -4.701 -9.111 1.00 95.81 81 LEU A N 1
ATOM 625 C CA . LEU A 1 81 ? 17.543 -4.719 -10.263 1.00 95.81 81 LEU A CA 1
ATOM 626 C C . LEU A 1 81 ? 18.878 -5.403 -9.948 1.00 95.81 81 LEU A C 1
ATOM 628 O O . LEU A 1 81 ? 19.796 -5.355 -10.771 1.00 95.81 81 LEU A O 1
ATOM 632 N N . ARG A 1 82 ? 18.981 -6.096 -8.804 1.00 95.88 82 ARG A N 1
ATOM 633 C CA . ARG A 1 82 ? 20.166 -6.883 -8.430 1.00 95.88 82 ARG A CA 1
ATOM 634 C C . ARG A 1 82 ? 20.539 -7.946 -9.474 1.00 95.88 82 ARG A C 1
ATOM 636 O O . ARG A 1 82 ? 21.732 -8.077 -9.740 1.00 95.88 82 ARG A O 1
ATOM 643 N N . PRO A 1 83 ? 19.593 -8.637 -10.154 1.00 90.94 83 PRO A N 1
ATOM 644 C CA . PRO A 1 83 ? 19.943 -9.567 -11.235 1.00 90.94 83 PRO A CA 1
ATOM 645 C C . PRO A 1 83 ? 20.683 -8.914 -12.415 1.00 90.94 83 PRO A C 1
ATOM 647 O O . PRO A 1 83 ? 21.367 -9.603 -13.162 1.00 90.94 83 PRO A O 1
ATOM 650 N N . GLY A 1 84 ? 20.544 -7.595 -12.592 1.00 90.31 84 GLY A N 1
ATOM 651 C CA . GLY A 1 84 ? 21.258 -6.811 -13.603 1.00 90.31 84 GLY A CA 1
ATOM 652 C C . GLY A 1 84 ? 22.500 -6.086 -13.073 1.00 90.31 84 GLY A C 1
ATOM 653 O O . GLY A 1 84 ? 23.018 -5.219 -13.769 1.00 90.31 84 GLY A O 1
ATOM 654 N N . GLY A 1 85 ? 22.948 -6.380 -11.846 1.00 93.81 85 GLY A N 1
ATOM 655 C CA . GLY A 1 85 ? 24.114 -5.741 -11.222 1.00 93.81 85 GLY A CA 1
ATOM 656 C C . GLY A 1 85 ? 23.862 -4.342 -10.648 1.00 93.81 85 GLY A C 1
ATOM 657 O O . GLY A 1 85 ? 24.811 -3.658 -10.275 1.00 93.81 85 GLY A O 1
ATOM 658 N N . LEU A 1 86 ? 22.603 -3.905 -10.577 1.00 94.31 86 LEU A N 1
ATOM 659 C CA . LEU A 1 86 ? 22.208 -2.667 -9.902 1.00 94.31 86 LEU A CA 1
ATOM 660 C C . LEU A 1 86 ? 21.773 -2.979 -8.454 1.00 94.31 86 LEU A C 1
ATOM 662 O O . LEU A 1 86 ? 22.191 -3.973 -7.864 1.00 94.31 86 LEU A O 1
ATOM 666 N N . GLY A 1 87 ? 20.947 -2.123 -7.854 1.00 95.19 87 GLY A N 1
ATOM 667 C CA . GLY A 1 87 ? 20.467 -2.277 -6.481 1.00 95.19 87 GLY A CA 1
ATOM 668 C C . GLY A 1 87 ? 18.991 -2.654 -6.362 1.00 95.19 87 GLY A C 1
ATOM 669 O O . GLY A 1 87 ? 18.283 -2.875 -7.348 1.00 95.19 87 GLY A O 1
ATOM 670 N N . LEU A 1 88 ? 18.537 -2.678 -5.111 1.00 96.31 88 LEU A N 1
ATOM 671 C CA . LEU A 1 88 ? 17.127 -2.645 -4.746 1.00 96.31 88 LEU A CA 1
ATOM 672 C C . LEU A 1 88 ? 16.722 -1.184 -4.546 1.00 96.31 88 LEU A C 1
ATOM 674 O O . LEU A 1 88 ? 17.313 -0.488 -3.723 1.00 96.31 88 LEU A O 1
ATOM 678 N N . PHE A 1 89 ? 15.717 -0.723 -5.282 1.00 95.88 89 PHE A N 1
ATOM 679 C CA . PHE A 1 89 ? 15.205 0.638 -5.154 1.00 95.88 89 PHE A CA 1
ATOM 680 C C . PHE A 1 89 ? 13.839 0.606 -4.491 1.00 95.88 89 PHE A C 1
ATOM 682 O O . PHE A 1 89 ? 12.944 -0.092 -4.965 1.00 95.88 89 PHE A O 1
ATOM 689 N N . GLN A 1 90 ? 13.678 1.369 -3.413 1.00 95.81 90 GLN A N 1
ATOM 690 C CA . GLN A 1 90 ? 12.447 1.380 -2.633 1.00 95.81 90 GLN A CA 1
ATOM 691 C C . GLN A 1 90 ? 11.834 2.775 -2.589 1.00 95.81 90 GLN A C 1
ATOM 693 O O . GLN A 1 90 ? 12.556 3.763 -2.490 1.00 95.81 90 GLN A O 1
ATOM 698 N N . ASN A 1 91 ? 10.506 2.846 -2.644 1.00 95.50 91 ASN A N 1
ATOM 699 C CA . ASN A 1 91 ? 9.743 4.073 -2.412 1.00 95.50 91 ASN A CA 1
ATOM 700 C C . ASN A 1 91 ? 8.493 3.759 -1.595 1.00 95.50 91 ASN A C 1
ATOM 702 O O . ASN A 1 91 ? 7.890 2.714 -1.827 1.00 95.50 91 ASN A O 1
ATOM 706 N N . SER A 1 92 ? 8.067 4.663 -0.718 1.00 96.25 92 SER A N 1
ATOM 707 C CA . SER A 1 92 ? 6.911 4.447 0.155 1.00 96.25 92 SER A CA 1
ATOM 708 C C . SER A 1 92 ? 5.881 5.562 0.018 1.00 96.25 92 SER A C 1
ATOM 710 O O . SER A 1 92 ? 6.226 6.723 -0.190 1.00 96.25 92 SER A O 1
ATOM 712 N N . SER A 1 93 ? 4.606 5.213 0.164 1.00 97.88 93 SER A N 1
ATOM 713 C CA . SER A 1 93 ? 3.531 6.188 0.312 1.00 97.88 93 SER A CA 1
ATOM 714 C C . SER A 1 93 ? 3.639 6.921 1.648 1.00 97.88 93 SER A C 1
ATOM 716 O O . SER A 1 93 ? 4.229 6.417 2.607 1.00 97.88 93 SER A O 1
ATOM 718 N N . ALA A 1 94 ? 2.956 8.062 1.760 1.00 97.56 94 ALA A N 1
ATOM 719 C CA . ALA A 1 94 ? 2.645 8.616 3.073 1.00 97.56 94 ALA A CA 1
ATOM 720 C C . ALA A 1 94 ? 1.872 7.572 3.910 1.00 97.56 94 ALA A C 1
ATOM 722 O O . ALA A 1 94 ? 1.005 6.876 3.356 1.00 97.56 94 ALA A O 1
ATOM 723 N N . PRO A 1 95 ? 2.177 7.431 5.212 1.00 97.62 95 PRO A N 1
ATOM 724 C CA . PRO A 1 95 ? 1.426 6.545 6.084 1.00 97.62 95 PRO A CA 1
ATOM 725 C C . PRO A 1 95 ? 0.018 7.099 6.322 1.00 97.62 95 PRO A C 1
ATOM 727 O O . PRO A 1 95 ? -0.201 8.313 6.338 1.00 97.62 95 PRO A O 1
ATOM 730 N N . ARG A 1 96 ? -0.942 6.203 6.541 1.00 97.81 96 ARG A N 1
ATOM 731 C CA . ARG A 1 96 ? -2.298 6.539 6.974 1.00 97.81 96 ARG A CA 1
ATOM 732 C C . ARG A 1 96 ? -2.609 5.829 8.271 1.00 97.81 96 ARG A C 1
ATOM 734 O O . ARG A 1 96 ? -2.441 4.620 8.377 1.00 97.81 96 ARG A O 1
ATOM 741 N N . GLN A 1 97 ? -3.082 6.599 9.233 1.00 97.56 97 GLN A N 1
ATOM 742 C CA . GLN A 1 97 ? -3.417 6.095 10.548 1.00 97.56 97 GLN A CA 1
ATOM 743 C C . GLN A 1 97 ? -4.858 5.576 10.568 1.00 97.56 97 GLN A C 1
ATOM 745 O O . GLN A 1 97 ? -5.770 6.280 10.128 1.00 97.56 97 GLN A O 1
ATOM 750 N N . LEU A 1 98 ? -5.064 4.358 11.066 1.00 97.69 98 LEU A N 1
ATOM 751 C CA . LEU A 1 98 ? -6.398 3.787 11.238 1.00 97.69 98 LEU A CA 1
ATOM 752 C C . LEU A 1 98 ? -7.024 4.267 12.552 1.00 97.69 98 LEU A C 1
ATOM 754 O O . LEU A 1 98 ? -6.358 4.326 13.583 1.00 97.69 98 LEU A O 1
ATOM 758 N N . GLN A 1 99 ? -8.318 4.578 12.531 1.00 97.12 99 GLN A N 1
ATOM 759 C CA . GLN A 1 99 ? -9.106 4.816 13.740 1.00 97.12 99 GLN A CA 1
ATOM 760 C C . GLN A 1 99 ? -10.160 3.723 13.853 1.00 97.12 99 GLN A C 1
ATOM 762 O O . GLN A 1 99 ? -10.963 3.530 12.940 1.00 97.12 99 GLN A O 1
ATOM 767 N N . THR A 1 100 ? -10.141 3.003 14.968 1.00 96.38 100 THR A N 1
ATOM 768 C CA . THR A 1 100 ? -11.102 1.935 15.271 1.00 96.38 100 THR A CA 1
ATOM 769 C C . THR A 1 100 ? -12.040 2.308 16.415 1.00 96.38 100 THR A C 1
ATOM 771 O O . THR A 1 100 ? -11.702 3.183 17.218 1.00 96.38 100 THR A O 1
ATOM 774 N N . PHE A 1 101 ? -13.205 1.657 16.478 1.00 95.25 101 PHE A N 1
ATOM 775 C CA . PHE A 1 101 ? -14.185 1.773 17.565 1.00 95.25 101 PHE A CA 1
ATOM 776 C C . PHE A 1 101 ? -14.772 0.410 17.948 1.00 95.25 101 PHE A C 1
ATOM 778 O O . PHE A 1 101 ? -14.772 -0.502 17.085 1.00 95.25 101 PHE A O 1
#

Radius of gyration: 14.22 Å; chains: 1; bounding box: 39×18×34 Å

Secondary structure (DSSP, 8-state):
-EEEEEEPPPPSSB-TTSEEEEEEEEEE-S-GGGEEEEEEETTEEEEEEE--BTTEEEEEEEE--STTTT-EEEEEEEEE-GGGT--EEEEEPPPEE--B-